Protein AF-0000000076556157 (afdb_homodimer)

Secondary structure (DSSP, 8-state):
--PPPB-TTS-B--TT-EEEEEETTEEEEEEEEEEE-SHHHHHHHT--SS-EEEEE-TT--EEEE-GGG-EEPP---/--PPPB-TTS-B--TT-EEEEEETTEEEEEEEEEEE-SHHHHHHHT--SS-EEEEE-TT--EEEE-GGG-EEPP---

Nearest PDB structures (foldseek):
  4p5n-assembly1_B  TM=9.838E-01  e=4.093E-09  Cryptococcus neoformans H99
  4rxj-assembly1_A-2  TM=6.685E-01  e=2.212E+00  Homo sapiens
  5d6w-assembly2_B  TM=3.294E-01  e=5.562E-01  Homo sapiens
  9h44-assembly1_A  TM=3.104E-01  e=1.289E+00  Homo sapiens
  4uc4-assembly1_B  TM=3.099E-01  e=1.962E+00  Homo sapiens

pLDDT: mean 91.41, std 13.41, range [33.84, 98.38]

Foldseek 3Di:
DLDAQAEQVRHGDDQQFKKKADDVPGIWIFGFHDFDADPVVCVVVVHDDDRWTWGQTPVRDTDIDRRHRMDTDPPPD/DLDFQAEQVRHGDDQQFKKKADDVPGIWIFGFHDFDADPVSCVVVVHDDDRWTWGQTPVRDTDIDRRHRMDTDPPPD

Structure (mmCIF, N/CA/C/O backbone):
data_AF-0000000076556157-model_v1
#
loop_
_entity.id
_entity.type
_entity.pdbx_description
1 polymer 'Hypervirulence associated protein TUDOR domain-containing protein'
#
loop_
_atom_site.group_PDB
_atom_site.id
_atom_site.type_symbol
_atom_site.label_atom_id
_atom_site.label_alt_id
_atom_site.label_comp_id
_atom_site.label_asym_id
_atom_site.label_entity_id
_atom_site.label_seq_id
_atom_site.pdbx_PDB_ins_code
_atom_site.Cartn_x
_atom_site.Cartn_y
_atom_site.Cartn_z
_atom_site.occupancy
_atom_site.B_iso_or_equiv
_atom_site.auth_seq_id
_atom_site.auth_comp_id
_atom_site.auth_asym_id
_atom_site.auth_atom_id
_atom_site.pdbx_PDB_model_num
ATOM 1 N N . MET A 1 1 ? -16.906 21.766 -0.346 1 39.31 1 MET A N 1
ATOM 2 C CA . MET A 1 1 ? -15.906 22.109 0.649 1 39.31 1 MET A CA 1
ATOM 3 C C . MET A 1 1 ? -14.68 21.219 0.524 1 39.31 1 MET A C 1
ATOM 5 O O . MET A 1 1 ? -14.773 20 0.707 1 39.31 1 MET A O 1
ATOM 9 N N . SER A 1 2 ? -13.852 21.266 -0.436 1 50.22 2 SER A N 1
ATOM 10 C CA . SER A 1 2 ? -12.727 20.516 -0.965 1 50.22 2 SER A CA 1
ATOM 11 C C . SER A 1 2 ? -11.766 20.109 0.146 1 50.22 2 SER A C 1
ATOM 13 O O . SER A 1 2 ? -10.922 20.906 0.57 1 50.22 2 SER A O 1
ATOM 15 N N . GLY A 1 3 ? -12.211 19.438 1.209 1 68.5 3 GLY A N 1
ATOM 16 C CA . GLY A 1 3 ? -11.656 19.328 2.549 1 68.5 3 GLY A CA 1
ATOM 17 C C . GLY A 1 3 ? -10.211 18.875 2.564 1 68.5 3 GLY A C 1
ATOM 18 O O . GLY A 1 3 ? -9.758 18.188 1.641 1 68.5 3 GLY A O 1
ATOM 19 N N . GLU A 1 4 ? -9.383 19.688 3.164 1 90.19 4 GLU A N 1
ATOM 20 C CA . GLU A 1 4 ? -7.957 19.469 3.363 1 90.19 4 GLU A CA 1
ATOM 21 C C . GLU A 1 4 ? -7.695 18.125 4.051 1 90.19 4 GLU A C 1
ATOM 23 O O . GLU A 1 4 ? -8.43 17.734 4.957 1 90.19 4 GLU A O 1
ATOM 28 N N . VAL A 1 5 ? -6.855 17.422 3.479 1 95.75 5 VAL A N 1
ATOM 29 C CA . VAL A 1 5 ? -6.469 16.172 4.117 1 95.75 5 VAL A CA 1
ATOM 30 C C . VAL A 1 5 ? -5.719 16.469 5.414 1 95.75 5 VAL A C 1
ATOM 32 O O . VAL A 1 5 ? -4.762 17.234 5.426 1 95.75 5 VAL A O 1
ATOM 35 N N . ARG A 1 6 ? -6.23 15.875 6.43 1 97.25 6 ARG A N 1
ATOM 36 C CA . ARG A 1 6 ? -5.66 16.141 7.746 1 97.25 6 ARG A CA 1
ATOM 37 C C . ARG A 1 6 ? -5.207 14.852 8.422 1 97.25 6 ARG A C 1
ATOM 39 O O . ARG A 1 6 ? -5.781 13.789 8.18 1 97.25 6 ARG A O 1
ATOM 46 N N . ASP A 1 7 ? -4.215 15.008 9.289 1 97.69 7 ASP A N 1
ATOM 47 C CA . ASP A 1 7 ? -3.719 13.844 10.023 1 97.69 7 ASP A CA 1
ATOM 48 C C . ASP A 1 7 ? -4.609 13.539 11.227 1 97.69 7 ASP A C 1
ATOM 50 O O . ASP A 1 7 ? -5.703 14.086 11.352 1 97.69 7 ASP A O 1
ATOM 54 N N . LYS A 1 8 ? -4.211 12.656 11.992 1 97.06 8 LYS A N 1
ATOM 55 C CA . LYS A 1 8 ? -5 12.164 13.117 1 97.06 8 LYS A CA 1
ATOM 56 C C . LYS A 1 8 ? -5.254 13.266 14.141 1 97.06 8 LYS A C 1
ATOM 58 O O . LYS A 1 8 ? -6.273 13.258 14.828 1 97.06 8 LYS A O 1
ATOM 63 N N . THR A 1 9 ? -4.391 14.266 14.234 1 96.62 9 THR A N 1
ATOM 64 C CA . THR A 1 9 ? -4.523 15.336 15.219 1 96.62 9 THR A CA 1
ATOM 65 C C . THR A 1 9 ? -5.25 16.531 14.617 1 96.62 9 THR A C 1
ATOM 67 O O . THR A 1 9 ? -5.469 17.547 15.297 1 96.62 9 THR A O 1
ATOM 70 N N . GLY A 1 10 ? -5.516 16.5 13.297 1 96.06 10 GLY A N 1
ATOM 71 C CA . GLY A 1 10 ? -6.246 17.578 12.641 1 96.06 10 GLY A CA 1
ATOM 72 C C . GLY A 1 10 ? -5.348 18.516 11.844 1 96.06 10 GLY A C 1
ATOM 73 O O . GLY A 1 10 ? -5.82 19.484 11.266 1 96.06 10 GLY A O 1
ATOM 74 N N . SER A 1 11 ? -4.086 18.297 11.82 1 95.56 11 SER A N 1
ATOM 75 C CA . SER A 1 11 ? -3.152 19.125 11.062 1 95.56 11 SER A CA 1
ATOM 76 C C . SER A 1 11 ? -3.209 18.797 9.57 1 95.56 11 SER A C 1
ATOM 78 O O . SER A 1 11 ? -3.244 17.625 9.188 1 95.56 11 SER A O 1
ATOM 80 N N . PRO A 1 12 ? -3.211 19.828 8.844 1 96.62 12 PRO A N 1
ATOM 81 C CA . PRO A 1 12 ? -3.211 19.547 7.402 1 96.62 12 PRO A CA 1
ATOM 82 C C . PRO A 1 12 ? -1.939 18.844 6.934 1 96.62 12 PRO A C 1
ATOM 84 O O . PRO A 1 12 ? -0.852 19.125 7.445 1 96.62 12 PRO A O 1
ATOM 87 N N . ILE A 1 13 ? -2.066 17.891 5.957 1 97.25 13 ILE A N 1
ATOM 88 C CA . ILE A 1 13 ? -0.928 17.172 5.383 1 97.25 13 ILE A CA 1
ATOM 89 C C . ILE A 1 13 ? -0.665 17.688 3.967 1 97.25 13 ILE A C 1
ATOM 91 O O . ILE A 1 13 ? -1.588 17.781 3.156 1 97.25 13 ILE A O 1
ATOM 95 N N . HIS A 1 14 ? 0.603 18.031 3.65 1 96.81 14 HIS A N 1
ATOM 96 C CA . HIS A 1 14 ? 1.045 18.453 2.322 1 96.81 14 HIS A CA 1
ATOM 97 C C . HIS A 1 14 ? 2.244 17.625 1.862 1 96.81 14 HIS A C 1
ATOM 99 O O . HIS A 1 14 ? 3.014 17.125 2.688 1 96.81 14 HIS A O 1
ATOM 105 N N . PRO A 1 15 ? 2.309 17.422 0.522 1 97.12 15 PRO A N 1
ATOM 106 C CA . PRO A 1 15 ? 3.559 16.828 0.052 1 97.12 15 PRO A CA 1
ATOM 107 C C . PRO A 1 15 ? 4.797 17.531 0.608 1 97.12 15 PRO A C 1
ATOM 109 O O . PRO A 1 15 ? 4.82 18.766 0.702 1 97.12 15 PRO A O 1
ATOM 112 N N . GLY A 1 16 ? 5.738 16.812 1.029 1 97.06 16 GLY A N 1
ATOM 113 C CA . GLY A 1 16 ? 6.934 17.375 1.632 1 97.06 16 GLY A CA 1
ATOM 114 C C . GLY A 1 16 ? 6.926 17.312 3.148 1 97.06 16 GLY A C 1
ATOM 115 O O . GLY A 1 16 ? 7.973 17.438 3.785 1 97.06 16 GLY A O 1
ATOM 116 N N . ASP A 1 17 ? 5.758 17.156 3.727 1 96.56 17 ASP A N 1
ATOM 117 C CA . ASP A 1 17 ? 5.648 17.047 5.18 1 96.56 17 ASP A CA 1
ATOM 118 C C . ASP A 1 17 ? 6.227 15.719 5.676 1 96.56 17 ASP A C 1
ATOM 120 O O . ASP A 1 17 ? 6.168 14.711 4.973 1 96.56 17 ASP A O 1
ATOM 124 N N . HIS A 1 18 ? 6.789 15.742 6.891 1 97.88 18 HIS A N 1
ATOM 125 C CA . HIS A 1 18 ? 7.195 14.516 7.562 1 97.88 18 HIS A CA 1
ATOM 126 C C . HIS A 1 18 ? 6.055 13.938 8.398 1 97.88 18 HIS A C 1
ATOM 128 O O . HIS A 1 18 ? 5.418 14.664 9.172 1 97.88 18 HIS A O 1
ATOM 134 N N . VAL A 1 19 ? 5.734 12.656 8.148 1 97.94 19 VAL A N 1
ATOM 135 C CA . VAL A 1 19 ? 4.652 12 8.875 1 97.94 19 VAL A CA 1
ATOM 136 C C . VAL A 1 19 ? 5.164 10.711 9.516 1 97.94 19 VAL A C 1
ATOM 138 O O . VAL A 1 19 ? 6.219 10.203 9.141 1 97.94 19 VAL A O 1
ATOM 141 N N . GLU A 1 20 ? 4.352 10.242 10.484 1 97.19 20 GLU A N 1
ATOM 142 C CA . GLU A 1 20 ? 4.664 8.977 11.148 1 97.19 20 GLU A CA 1
ATOM 143 C C . GLU A 1 20 ? 3.393 8.234 11.555 1 97.19 20 GLU A C 1
ATOM 145 O O . GLU A 1 20 ? 2.326 8.844 11.68 1 97.19 20 GLU A O 1
ATOM 150 N N . THR A 1 21 ? 3.457 6.969 11.617 1 96.12 21 THR A N 1
ATOM 151 C CA . THR A 1 21 ? 2.434 6.102 12.195 1 96.12 21 THR A CA 1
ATOM 152 C C . THR A 1 21 ? 3.064 5.051 13.102 1 96.12 21 THR A C 1
ATOM 154 O O . THR A 1 21 ? 4.164 4.566 12.828 1 96.12 21 THR A O 1
ATOM 157 N N . LYS A 1 22 ? 2.369 4.742 14.047 1 92.88 22 LYS A N 1
ATOM 158 C CA . LYS A 1 22 ? 2.873 3.76 15 1 92.88 22 LYS A CA 1
ATOM 159 C C . LYS A 1 22 ? 2.156 2.42 14.836 1 92.88 22 LYS A C 1
ATOM 161 O O . LYS A 1 22 ? 1.004 2.375 14.398 1 92.88 22 LYS A O 1
ATOM 166 N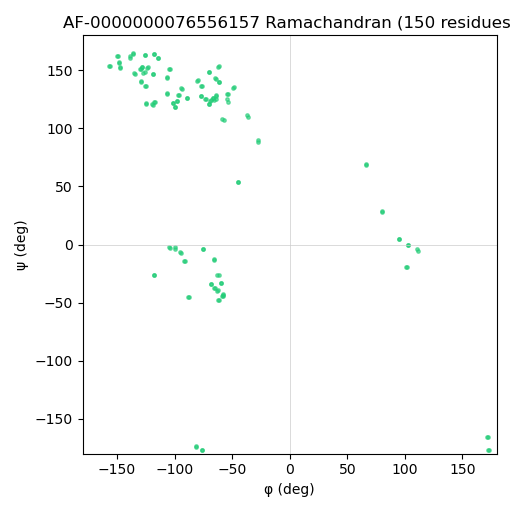 N . TYR A 1 23 ? 2.885 1.346 15.016 1 90.94 23 TYR A N 1
ATOM 167 C CA . TYR A 1 23 ? 2.35 -0.01 15.07 1 90.94 23 TYR A CA 1
ATOM 168 C C . TYR A 1 23 ? 2.988 -0.799 16.203 1 90.94 23 TYR A C 1
ATOM 170 O O . TYR A 1 23 ? 3.967 -0.352 16.812 1 90.94 23 TYR A O 1
ATOM 178 N N . ARG A 1 24 ? 2.371 -1.928 16.578 1 87.94 24 ARG A N 1
ATOM 179 C CA . ARG A 1 24 ? 2.945 -2.754 17.625 1 87.94 24 ARG A CA 1
ATOM 180 C C . ARG A 1 24 ? 4.363 -3.186 17.281 1 87.94 24 ARG A C 1
ATOM 182 O O . ARG A 1 24 ? 4.582 -3.867 16.266 1 87.94 24 ARG A O 1
ATOM 189 N N . GLY A 1 25 ? 5.301 -2.615 17.953 1 86.5 25 GLY A N 1
ATOM 190 C CA . GLY A 1 25 ? 6.676 -3.037 17.766 1 86.5 25 GLY A CA 1
ATOM 191 C C . GLY A 1 25 ? 7.527 -1.993 17.062 1 86.5 25 GLY A C 1
ATOM 192 O O . GLY A 1 25 ? 8.719 -2.201 16.844 1 86.5 25 GLY A O 1
ATOM 193 N N . GLY A 1 26 ? 6.875 -0.914 16.656 1 92.75 26 GLY A N 1
ATOM 194 C CA . GLY A 1 26 ? 7.703 0.118 16.047 1 92.75 26 GLY A CA 1
ATOM 195 C C . GLY A 1 26 ? 6.891 1.241 15.43 1 92.75 26 GLY A C 1
ATOM 196 O O . GLY A 1 26 ? 5.793 1.551 15.898 1 92.75 26 GLY A O 1
ATOM 197 N N . LYS A 1 27 ? 7.477 2.023 14.664 1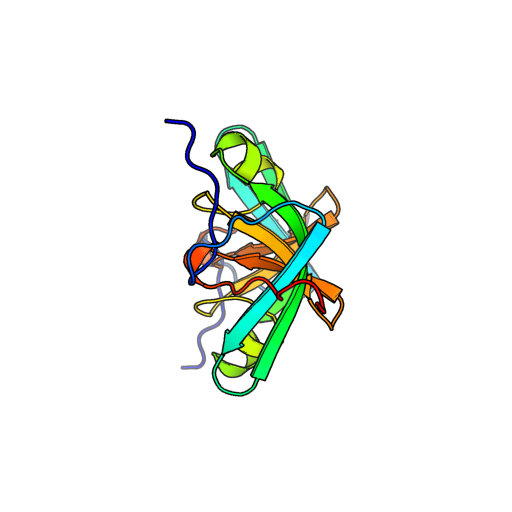 93.12 27 LYS A N 1
ATOM 198 C CA . LYS A 1 27 ? 6.836 3.119 13.945 1 93.12 27 LYS A CA 1
ATOM 199 C C . LYS A 1 27 ? 7.359 3.211 12.508 1 93.12 27 LYS A C 1
ATOM 201 O O . LYS A 1 27 ? 8.43 2.682 12.203 1 93.12 27 LYS A O 1
ATOM 206 N N . ARG A 1 28 ? 6.641 3.854 11.758 1 93.88 28 ARG A N 1
ATOM 207 C CA . ARG A 1 28 ? 7.027 4.195 10.398 1 93.88 28 ARG A CA 1
ATOM 208 C C . ARG A 1 28 ? 6.926 5.695 10.156 1 93.88 28 ARG A C 1
ATOM 210 O O . ARG A 1 28 ? 5.957 6.332 10.578 1 93.88 28 ARG A O 1
ATOM 217 N N . GLU A 1 29 ? 7.984 6.176 9.484 1 96.88 29 GLU A N 1
ATOM 218 C CA . GLU A 1 29 ? 7.988 7.613 9.25 1 96.88 29 GLU A CA 1
ATOM 219 C C . GLU A 1 29 ? 8.688 7.957 7.938 1 96.88 29 GLU A C 1
ATOM 221 O O . GLU A 1 29 ? 9.5 7.176 7.441 1 96.88 29 GLU A O 1
ATOM 226 N N . GLY A 1 30 ? 8.336 9.094 7.422 1 97.19 30 GLY A N 1
ATOM 227 C CA . GLY A 1 30 ? 8.953 9.555 6.188 1 97.19 30 GLY A CA 1
ATOM 228 C C . GLY A 1 30 ? 8.312 10.812 5.629 1 97.19 30 GLY A C 1
ATOM 229 O O . GLY A 1 30 ? 7.441 11.406 6.266 1 97.19 30 GLY A O 1
ATOM 230 N N . LYS A 1 31 ? 8.805 11.195 4.504 1 97.19 31 LYS A N 1
ATOM 231 C CA . LYS A 1 31 ? 8.344 12.414 3.844 1 97.19 31 LYS A CA 1
ATOM 232 C C . LYS A 1 31 ? 7.242 12.102 2.832 1 97.19 31 LYS A C 1
ATOM 234 O O . LYS A 1 31 ? 7.375 11.18 2.029 1 97.19 31 LYS A O 1
ATOM 239 N N . VAL A 1 32 ? 6.215 12.891 2.887 1 97.94 32 VAL A N 1
ATOM 240 C CA . VAL A 1 32 ? 5.074 12.703 1.994 1 97.94 32 VAL A CA 1
ATOM 241 C C . VAL A 1 32 ? 5.484 13.016 0.558 1 97.94 32 VAL A C 1
ATOM 243 O O . VAL A 1 32 ? 5.996 14.102 0.276 1 97.94 32 VAL A O 1
ATOM 246 N N . GLU A 1 33 ? 5.266 12.062 -0.245 1 97.75 33 GLU A N 1
ATOM 247 C CA . GLU A 1 33 ? 5.512 12.258 -1.67 1 97.75 33 GLU A CA 1
ATOM 248 C C . GLU A 1 33 ? 4.281 12.82 -2.371 1 97.75 33 GLU A C 1
ATOM 250 O O . GLU A 1 33 ? 4.379 13.797 -3.117 1 97.75 33 GLU A O 1
ATOM 255 N N . LYS A 1 34 ? 3.145 12.211 -2.025 1 97.38 34 LYS A N 1
ATOM 256 C CA . LYS A 1 34 ? 1.927 12.523 -2.766 1 97.38 34 LYS A CA 1
ATOM 257 C C . LYS A 1 34 ? 0.684 12.211 -1.935 1 97.38 34 LYS A C 1
ATOM 259 O O . LYS A 1 34 ? 0.707 11.328 -1.081 1 97.38 34 LYS A O 1
ATOM 264 N N . ILE A 1 35 ? -0.317 12.93 -2.277 1 98.31 35 ILE A N 1
ATOM 265 C CA . ILE A 1 35 ? -1.632 12.656 -1.706 1 98.31 35 ILE A CA 1
ATOM 266 C C . ILE A 1 35 ? -2.602 12.25 -2.812 1 98.31 35 ILE A C 1
ATOM 268 O O . ILE A 1 35 ? -2.811 13 -3.77 1 98.31 35 ILE A O 1
ATOM 272 N N . VAL A 1 36 ? -3.141 11.117 -2.633 1 97.75 36 VAL A N 1
ATOM 273 C CA . VAL A 1 36 ? -4.066 10.578 -3.623 1 97.75 36 VAL A CA 1
ATOM 274 C C . VAL A 1 36 ? -5.504 10.844 -3.184 1 97.75 36 VAL A C 1
ATOM 276 O O . VAL A 1 36 ? -5.926 10.406 -2.111 1 97.75 36 VAL A O 1
ATOM 279 N N . LEU A 1 37 ? -6.297 11.523 -4.043 1 97.75 37 LEU A N 1
ATOM 280 C CA . LEU A 1 37 ? -7.613 11.969 -3.602 1 97.75 37 LEU A CA 1
ATOM 281 C C . LEU A 1 37 ? -8.711 11.312 -4.426 1 97.75 37 LEU A C 1
ATOM 283 O O . LEU A 1 37 ? -9.852 11.195 -3.969 1 97.75 37 LEU A O 1
ATOM 287 N N . SER A 1 38 ? -8.383 10.953 -5.598 1 96 38 SER A N 1
ATOM 288 C CA . SER A 1 38 ? -9.43 10.445 -6.477 1 96 38 SER A CA 1
ATOM 289 C C . SER A 1 38 ? -9.203 8.969 -6.797 1 96 38 SER A C 1
ATOM 291 O O . SER A 1 38 ? -8.094 8.461 -6.664 1 96 38 SER A O 1
ATOM 293 N N . LYS A 1 39 ? -10.227 8.281 -7.234 1 94.12 39 LYS A N 1
ATOM 294 C CA . LYS A 1 39 ? -10.148 6.883 -7.641 1 94.12 39 LYS A CA 1
ATOM 295 C C . LYS A 1 39 ? -9.273 6.719 -8.883 1 94.12 39 LYS A C 1
ATOM 297 O O . LYS A 1 39 ? -8.555 5.727 -9.008 1 94.12 39 LYS A O 1
ATOM 302 N N . GLU A 1 40 ? -9.383 7.688 -9.758 1 93.31 40 GLU A N 1
ATOM 303 C CA . GLU A 1 40 ? -8.562 7.641 -10.961 1 93.31 40 GLU A CA 1
ATOM 304 C C . GLU A 1 40 ? -7.078 7.684 -10.625 1 93.31 40 GLU A C 1
ATOM 306 O O . GLU A 1 40 ? -6.297 6.875 -11.133 1 93.31 40 GLU A O 1
ATOM 311 N N . GLU A 1 41 ? -6.762 8.625 -9.766 1 94 41 GLU A N 1
ATOM 312 C CA . GLU A 1 41 ? -5.375 8.734 -9.32 1 94 41 GLU A CA 1
ATOM 313 C C . GLU A 1 41 ? -4.938 7.48 -8.57 1 94 41 GLU A C 1
ATOM 315 O O . GLU A 1 41 ? -3.797 7.035 -8.711 1 94 41 GLU A O 1
ATOM 320 N N . ALA A 1 42 ? -5.824 6.934 -7.75 1 94.81 42 ALA A N 1
ATOM 321 C CA . ALA A 1 42 ? -5.547 5.711 -6.996 1 94.81 42 ALA A CA 1
ATOM 322 C C . ALA A 1 42 ? -5.195 4.559 -7.93 1 94.81 42 ALA A C 1
ATOM 324 O O . ALA A 1 42 ? -4.289 3.773 -7.645 1 94.81 42 ALA A O 1
ATOM 325 N N . GLY A 1 43 ? -5.914 4.379 -9 1 91 43 GLY A N 1
ATOM 326 C CA . GLY A 1 43 ? -5.594 3.379 -10.008 1 91 43 GLY A CA 1
ATOM 327 C C . GLY A 1 43 ? -4.211 3.555 -10.609 1 91 43 GLY A C 1
ATOM 328 O O . GLY A 1 43 ? -3.449 2.592 -10.719 1 91 43 GLY A O 1
ATOM 329 N N . LYS A 1 44 ? -3.92 4.781 -10.883 1 91.44 44 LYS A N 1
ATOM 330 C CA . LYS A 1 44 ? -2.625 5.094 -11.477 1 91.44 44 LYS A CA 1
ATOM 331 C C . LYS A 1 44 ? -1.491 4.844 -10.492 1 91.44 44 LYS A C 1
ATOM 333 O O . LYS A 1 44 ? -0.412 4.387 -10.875 1 91.44 44 LYS A O 1
ATOM 338 N N . GLU A 1 45 ? -1.76 5.09 -9.219 1 94.38 45 GLU A N 1
ATOM 339 C CA . GLU A 1 45 ? -0.741 4.984 -8.18 1 94.38 45 GLU A CA 1
ATOM 340 C C . GLU A 1 45 ? -0.706 3.582 -7.578 1 94.38 45 GLU A C 1
ATOM 342 O O . GLU A 1 45 ? 0.201 3.25 -6.812 1 94.38 45 GLU A O 1
ATOM 347 N N . GLY A 1 46 ? -1.73 2.777 -7.828 1 92.75 46 GLY A N 1
ATOM 348 C CA . GLY A 1 46 ? -1.783 1.408 -7.344 1 92.75 46 GLY A CA 1
ATOM 349 C C . GLY A 1 46 ? -2.219 1.308 -5.891 1 92.75 46 GLY A C 1
ATOM 350 O O . GLY A 1 46 ? -1.761 0.428 -5.16 1 92.75 46 GLY A O 1
ATOM 351 N N . VAL A 1 47 ? -3.006 2.252 -5.441 1 94.81 47 VAL A N 1
ATOM 352 C CA . VAL A 1 47 ? -3.555 2.209 -4.09 1 94.81 47 VAL A CA 1
ATOM 353 C C . VAL A 1 47 ? -5.078 2.141 -4.152 1 94.81 47 VAL A C 1
ATOM 355 O O . VAL A 1 47 ? -5.672 2.354 -5.211 1 94.81 47 VAL A O 1
ATOM 358 N N . LYS A 1 48 ? -5.586 1.753 -2.988 1 90.69 48 LYS A N 1
ATOM 359 C CA . LYS A 1 48 ? -7.039 1.598 -2.947 1 90.69 48 LYS A CA 1
ATOM 360 C C . LYS A 1 48 ? -7.664 2.547 -1.93 1 90.69 48 LYS A C 1
ATOM 362 O O . LYS A 1 48 ? -7.012 2.949 -0.965 1 90.69 48 LYS A O 1
ATOM 367 N N . ASN A 1 49 ? -8.867 2.996 -2.277 1 93.81 49 ASN A N 1
ATOM 368 C CA . ASN A 1 49 ? -9.719 3.709 -1.334 1 93.81 49 ASN A CA 1
ATOM 369 C C . ASN A 1 49 ? -9.125 5.059 -0.944 1 93.81 49 ASN A C 1
ATOM 371 O O . ASN A 1 49 ? -8.82 5.293 0.227 1 93.81 49 ASN A O 1
ATOM 375 N N . PRO A 1 50 ? -9.07 6.008 -1.816 1 96.81 50 PRO A N 1
ATOM 376 C CA . PRO A 1 50 ? -8.617 7.355 -1.454 1 96.81 50 PRO A CA 1
ATOM 377 C C . PRO A 1 50 ? -9.523 8.023 -0.424 1 96.81 50 PRO A C 1
ATOM 379 O O . PRO A 1 50 ? -10.711 7.703 -0.339 1 96.81 50 PRO A O 1
ATOM 382 N N . PRO A 1 51 ? -9.062 8.914 0.381 1 98.19 51 PRO A N 1
ATOM 383 C CA . PRO A 1 51 ? -7.746 9.555 0.293 1 98.19 51 PRO A CA 1
ATOM 384 C C . PRO A 1 51 ? -6.625 8.688 0.866 1 98.19 51 PRO A C 1
ATOM 386 O O . PRO A 1 51 ? -6.844 7.945 1.83 1 98.19 51 PRO A O 1
ATOM 389 N N . LYS A 1 52 ? -5.41 8.664 0.215 1 97.75 52 LYS A N 1
ATOM 390 C CA . LYS A 1 52 ? -4.199 8.008 0.698 1 97.75 52 LYS A CA 1
ATOM 391 C C . LYS A 1 52 ? -3.008 8.961 0.669 1 97.75 52 LYS A C 1
ATOM 393 O O . LYS A 1 52 ? -2.867 9.758 -0.257 1 97.75 52 LYS A O 1
ATOM 398 N N . VAL A 1 53 ? -2.195 8.898 1.67 1 98.38 53 VAL A N 1
ATOM 399 C CA . VAL A 1 53 ? -0.91 9.594 1.711 1 98.38 53 VAL A CA 1
ATOM 400 C C . VAL A 1 53 ? 0.211 8.617 1.353 1 98.38 53 VAL A C 1
ATOM 402 O O . VAL A 1 53 ? 0.388 7.594 2.016 1 98.38 53 VAL A O 1
ATOM 405 N N . ILE A 1 54 ? 0.899 8.914 0.29 1 98.31 54 ILE A N 1
ATOM 406 C CA . ILE A 1 54 ? 2.031 8.094 -0.134 1 98.31 54 ILE A CA 1
ATOM 407 C C . ILE A 1 54 ? 3.332 8.719 0.374 1 98.31 54 ILE A C 1
ATOM 409 O O . ILE A 1 54 ? 3.578 9.906 0.177 1 98.31 54 ILE A O 1
ATOM 413 N N . TYR A 1 55 ? 4.156 7.938 1.024 1 97.81 55 TYR A N 1
ATOM 414 C CA . TYR A 1 55 ? 5.465 8.367 1.506 1 97.81 55 TYR A CA 1
ATOM 415 C C . TYR A 1 55 ? 6.445 7.199 1.517 1 97.81 55 TYR A C 1
ATOM 417 O O . TYR A 1 55 ? 6.055 6.047 1.325 1 97.81 55 TYR A O 1
ATOM 425 N N . HIS A 1 56 ? 7.707 7.543 1.576 1 96.44 56 HIS A N 1
ATOM 426 C CA . HIS A 1 56 ? 8.75 6.539 1.728 1 96.44 56 HIS A CA 1
ATOM 427 C C . HIS A 1 56 ? 9.242 6.465 3.17 1 96.44 56 HIS A C 1
ATOM 429 O O . HIS A 1 56 ? 9.719 7.461 3.719 1 96.44 56 HIS A O 1
ATOM 435 N N . ASP A 1 57 ? 9.086 5.238 3.695 1 95.62 57 ASP A N 1
ATOM 436 C CA . ASP A 1 57 ? 9.422 5.137 5.109 1 95.62 57 ASP A CA 1
ATOM 437 C C . ASP A 1 57 ? 10.938 5.117 5.309 1 95.62 57 ASP A C 1
ATOM 439 O O . ASP A 1 57 ? 11.695 5.289 4.355 1 95.62 57 ASP A O 1
ATOM 443 N N . GLN A 1 58 ? 11.414 4.957 6.594 1 94.94 58 GLN A N 1
ATOM 444 C CA . GLN A 1 58 ? 12.812 5.066 6.988 1 94.94 58 GLN A CA 1
ATOM 445 C C . GLN A 1 58 ? 13.648 3.949 6.367 1 94.94 58 GLN A C 1
ATOM 447 O O . GLN A 1 58 ? 14.875 4.02 6.355 1 94.94 58 GLN A O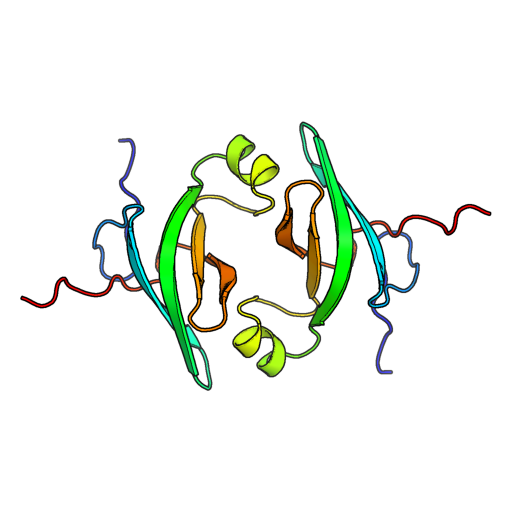 1
ATOM 452 N N . HIS A 1 59 ? 12.961 2.945 5.816 1 92.88 59 HIS A N 1
ATOM 453 C CA . HIS A 1 59 ? 13.664 1.831 5.188 1 92.88 59 HIS A CA 1
ATOM 454 C C . HIS A 1 59 ? 13.602 1.925 3.666 1 92.88 59 HIS A C 1
ATOM 456 O O . HIS A 1 59 ? 14.039 1.011 2.965 1 92.88 59 HIS A O 1
ATOM 462 N N . GLY A 1 60 ? 12.89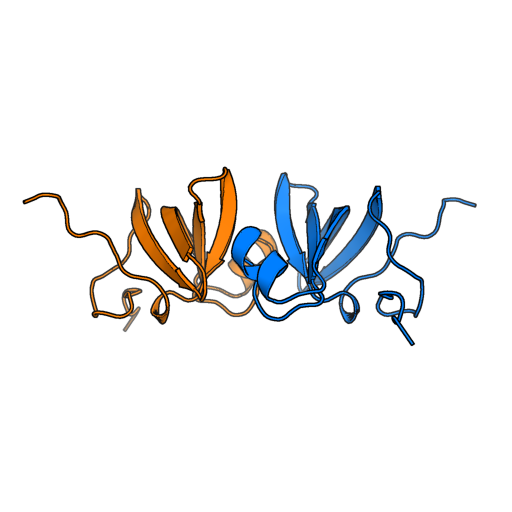8 2.949 3.174 1 92.75 60 GLY A N 1
ATOM 463 C CA . GLY A 1 60 ? 12.812 3.17 1.74 1 92.75 60 GLY A CA 1
ATOM 464 C C . GLY A 1 60 ? 11.578 2.541 1.11 1 92.75 60 GLY A C 1
ATOM 465 O O . GLY A 1 60 ? 11.398 2.602 -0.107 1 92.75 60 GLY A O 1
ATOM 466 N N . HIS A 1 61 ? 10.75 1.993 1.873 1 93.19 61 HIS A N 1
ATOM 467 C CA . HIS A 1 61 ? 9.547 1.37 1.35 1 93.19 61 HIS A CA 1
ATOM 468 C C . HIS A 1 61 ? 8.5 2.418 0.981 1 93.19 61 HIS A C 1
ATOM 470 O O . HIS A 1 61 ? 8.227 3.332 1.764 1 93.19 61 HIS A O 1
ATOM 476 N N . ARG A 1 62 ? 7.984 2.338 -0.262 1 95.19 62 ARG A N 1
ATOM 477 C CA . ARG A 1 62 ? 6.809 3.121 -0.62 1 95.19 62 ARG A CA 1
ATOM 478 C C . ARG A 1 62 ? 5.562 2.59 0.081 1 95.19 62 ARG A C 1
ATOM 480 O O . ARG A 1 62 ? 5.195 1.426 -0.094 1 95.19 62 ARG A O 1
ATOM 487 N N . VAL A 1 63 ? 4.918 3.473 0.878 1 96.75 63 VAL A N 1
ATOM 488 C CA . VAL A 1 63 ? 3.744 3.049 1.633 1 96.75 63 VAL A CA 1
ATOM 489 C C . VAL A 1 63 ? 2.6 4.031 1.403 1 96.75 63 VAL A C 1
ATOM 491 O O . VAL A 1 63 ? 2.83 5.195 1.068 1 96.75 63 VAL A O 1
ATOM 494 N N . ALA A 1 64 ? 1.48 3.441 1.51 1 96.94 64 ALA A N 1
ATOM 495 C CA . ALA A 1 64 ? 0.261 4.234 1.373 1 96.94 64 ALA A CA 1
ATOM 496 C C . ALA A 1 64 ? -0.646 4.059 2.586 1 96.94 64 ALA A C 1
ATOM 498 O O . ALA A 1 64 ? -1.096 2.945 2.877 1 96.94 64 ALA A O 1
ATOM 499 N N . HIS A 1 65 ? -0.929 5.207 3.266 1 97.06 65 HIS A N 1
ATOM 500 C CA . HIS A 1 65 ? -1.724 5.145 4.488 1 97.06 65 HIS A CA 1
ATOM 501 C C . HIS A 1 65 ? -2.896 6.117 4.434 1 97.06 65 HIS A C 1
ATOM 503 O O . HIS A 1 65 ? -2.828 7.141 3.75 1 97.06 65 HIS A O 1
ATOM 509 N N . ASN A 1 66 ? -3.939 5.715 5.191 1 96.69 66 ASN A N 1
ATOM 510 C CA . ASN A 1 66 ? -4.973 6.707 5.465 1 96.69 66 ASN A CA 1
ATOM 511 C C . ASN A 1 66 ? -4.414 7.906 6.23 1 96.69 66 ASN A C 1
ATOM 513 O O . ASN A 1 66 ? -3.623 7.738 7.16 1 96.69 66 ASN A O 1
ATOM 517 N N . PRO A 1 67 ? -4.855 9.07 5.859 1 97.88 67 PRO A N 1
ATOM 518 C CA . PRO A 1 67 ? -4.328 10.25 6.547 1 97.88 67 PRO A CA 1
ATOM 519 C C . PRO A 1 67 ? -4.594 10.227 8.047 1 97.88 67 PRO A C 1
ATOM 521 O O . PRO A 1 67 ? -3.756 10.672 8.836 1 97.88 67 PRO A O 1
ATOM 524 N N . GLN A 1 68 ? -5.707 9.648 8.414 1 96.88 68 GLN A N 1
ATOM 525 C CA . GLN A 1 68 ? -6.137 9.688 9.805 1 96.88 68 GLN A CA 1
ATOM 526 C C . GLN A 1 68 ? -5.32 8.719 10.664 1 96.88 68 GLN A C 1
ATOM 528 O O . GLN A 1 68 ? -5.465 8.688 11.883 1 96.88 68 GLN A O 1
ATOM 533 N N . THR A 1 69 ? -4.438 7.957 10.086 1 96.19 69 THR A N 1
ATOM 534 C CA . THR A 1 69 ? -3.561 7.082 10.859 1 96.19 69 THR A CA 1
ATOM 535 C C . THR A 1 69 ? -2.182 7.711 11.023 1 96.19 69 THR A C 1
ATOM 537 O O . THR A 1 69 ? -1.31 7.141 11.688 1 96.19 69 THR A O 1
ATOM 540 N N . LEU A 1 70 ? -2.035 8.844 10.422 1 97.62 70 LEU A N 1
ATOM 541 C CA . LEU A 1 70 ? -0.725 9.492 10.398 1 97.62 70 LEU A CA 1
ATOM 542 C C . LEU A 1 70 ? -0.681 10.672 11.352 1 97.62 70 LEU A C 1
ATOM 544 O O . LEU A 1 70 ? -1.713 11.281 11.641 1 97.62 70 LEU A O 1
ATOM 548 N N . THR A 1 71 ? 0.512 10.938 11.852 1 97.25 71 THR A N 1
ATOM 549 C CA . THR A 1 71 ? 0.807 12.164 12.586 1 97.25 71 THR A CA 1
ATOM 550 C C . THR A 1 71 ? 1.89 12.977 11.875 1 97.25 71 THR A C 1
ATOM 552 O O . THR A 1 71 ? 2.928 12.43 11.492 1 97.25 71 THR A O 1
ATOM 555 N N . LYS A 1 72 ? 1.527 14.125 11.531 1 95.56 72 LYS A N 1
ATOM 556 C CA . LYS A 1 72 ? 2.516 15.039 10.969 1 95.56 72 LYS A CA 1
ATOM 557 C C . LYS A 1 72 ? 3.467 15.555 12.047 1 95.56 72 LYS A C 1
ATOM 559 O O . LYS A 1 72 ? 3.027 15.969 13.125 1 95.56 72 LYS A O 1
ATOM 564 N N . ASP A 1 73 ? 4.793 15.289 11.672 1 87.06 73 ASP A N 1
ATOM 565 C CA . ASP A 1 73 ? 5.754 15.859 12.609 1 87.06 73 ASP A CA 1
ATOM 566 C C . ASP A 1 73 ? 5.676 17.391 12.625 1 87.06 73 ASP A C 1
ATOM 568 O O . ASP A 1 73 ? 5.41 18 11.586 1 87.06 73 ASP A O 1
ATOM 572 N N . LYS A 1 74 ? 5.543 18.016 13.844 1 69 74 LYS A N 1
ATOM 573 C CA . LYS A 1 74 ? 5.516 19.469 13.992 1 69 74 LYS A CA 1
ATOM 574 C C . LYS A 1 74 ? 6.859 20.078 13.602 1 69 74 LYS A C 1
ATOM 576 O O . LYS A 1 74 ? 7.91 19.469 13.789 1 69 74 LYS A O 1
ATOM 581 N N . PRO A 1 75 ? 6.836 21.078 12.594 1 55.62 75 PRO A N 1
ATOM 582 C CA . PRO A 1 75 ? 8.07 21.828 12.375 1 55.62 75 PRO A CA 1
ATOM 583 C C . PRO A 1 75 ? 8.844 22.094 13.664 1 55.62 75 PRO A C 1
ATOM 585 O O . PRO A 1 75 ? 8.25 22.203 14.734 1 55.62 75 PRO A O 1
ATOM 588 N N . ASP A 1 76 ? 10.086 21.359 13.828 1 44.16 76 ASP A N 1
ATOM 589 C CA . ASP A 1 76 ? 10.883 21.906 14.922 1 44.16 76 ASP A CA 1
ATOM 590 C C . ASP A 1 76 ? 10.594 23.391 15.133 1 44.16 76 ASP A C 1
ATOM 592 O O . ASP A 1 76 ? 10.711 24.188 14.203 1 44.16 76 ASP A O 1
ATOM 596 N N . GLU A 1 77 ? 9.625 23.875 15.969 1 33.84 77 GLU A N 1
ATOM 597 C CA . GLU A 1 77 ? 9.836 25.25 16.422 1 33.84 77 GLU A CA 1
ATOM 598 C C . GLU A 1 77 ? 11.289 25.484 16.812 1 33.84 77 GLU A C 1
ATOM 600 O O . GLU A 1 77 ? 11.953 24.578 17.312 1 33.84 77 GLU A O 1
ATOM 605 N N . MET B 1 1 ? -2.635 -26.266 8.633 1 39.84 1 MET B N 1
ATOM 606 C CA . MET B 1 1 ? -2.562 -26.422 7.188 1 39.84 1 MET B CA 1
ATOM 607 C C . MET B 1 1 ? -2.047 -25.156 6.523 1 39.84 1 MET B C 1
ATOM 609 O O . MET B 1 1 ? -2.688 -24.094 6.605 1 39.84 1 MET B O 1
ATOM 613 N N . SER B 1 2 ? -0.834 -24.734 6.613 1 50.69 2 SER B N 1
ATOM 614 C CA . SER B 1 2 ? -0.038 -23.562 6.293 1 50.69 2 SER B CA 1
ATOM 615 C C . SER B 1 2 ? -0.342 -23.047 4.887 1 50.69 2 SER B C 1
ATOM 617 O O . SER B 1 2 ? 0.207 -23.562 3.906 1 50.69 2 SER B O 1
ATOM 619 N N . GLY B 1 3 ? -1.589 -22.781 4.527 1 68.62 3 GLY B N 1
ATOM 620 C CA . GLY B 1 3 ? -2.184 -22.734 3.203 1 68.62 3 GLY B CA 1
ATOM 621 C C . GLY B 1 3 ? -1.449 -21.797 2.262 1 68.62 3 GLY B C 1
ATOM 622 O O . GLY B 1 3 ? -0.764 -20.875 2.703 1 68.62 3 GLY B O 1
ATOM 623 N N . GLU B 1 4 ? -1.062 -22.344 1.154 1 90.19 4 GLU B N 1
ATOM 624 C CA . GLU B 1 4 ? -0.38 -21.656 0.059 1 90.19 4 GLU B CA 1
ATOM 625 C C . GLU B 1 4 ? -1.17 -20.438 -0.412 1 90.19 4 GLU B C 1
ATOM 627 O O . GLU B 1 4 ? -2.4 -20.484 -0.487 1 90.19 4 GLU B O 1
ATOM 632 N N . VAL B 1 5 ? -0.495 -19.406 -0.482 1 95.69 5 VAL B N 1
ATOM 633 C CA . VAL B 1 5 ? -1.14 -18.203 -1.018 1 95.69 5 VAL B CA 1
ATOM 634 C C . VAL B 1 5 ? -1.453 -18.406 -2.498 1 95.69 5 VAL B C 1
ATOM 636 O O . VAL B 1 5 ? -0.577 -18.781 -3.279 1 95.69 5 VAL B O 1
ATOM 639 N N . ARG B 1 6 ? -2.682 -18.188 -2.785 1 97.19 6 ARG B N 1
ATOM 640 C CA . ARG B 1 6 ? -3.125 -18.438 -4.156 1 97.19 6 ARG B CA 1
ATOM 641 C C . ARG B 1 6 ? -3.756 -17.188 -4.758 1 97.19 6 ARG B C 1
ATOM 643 O O . ARG B 1 6 ? -4.34 -16.375 -4.039 1 97.19 6 ARG B O 1
ATOM 650 N N . ASP B 1 7 ? -3.654 -17.109 -6.078 1 97.62 7 ASP B N 1
ATOM 651 C CA . ASP B 1 7 ? -4.258 -15.969 -6.77 1 97.62 7 ASP B CA 1
ATOM 652 C C . ASP B 1 7 ? -5.758 -16.188 -6.973 1 97.62 7 ASP B C 1
ATOM 654 O O . ASP B 1 7 ? -6.34 -17.109 -6.391 1 97.62 7 ASP B O 1
ATOM 658 N N . LYS B 1 8 ? -6.344 -15.328 -7.648 1 97 8 LYS B N 1
ATOM 659 C CA . LYS B 1 8 ? -7.789 -15.32 -7.844 1 97 8 LYS B CA 1
ATOM 660 C C . LYS B 1 8 ? -8.258 -16.578 -8.562 1 97 8 LYS B C 1
ATOM 662 O O . LYS B 1 8 ? -9.383 -17.047 -8.352 1 97 8 LYS B O 1
ATOM 667 N N . THR B 1 9 ? -7.418 -17.234 -9.375 1 96.56 9 THR B N 1
ATOM 668 C CA . THR B 1 9 ? -7.789 -18.406 -10.141 1 96.56 9 THR B CA 1
ATOM 669 C C . THR B 1 9 ? -7.41 -19.688 -9.398 1 96.56 9 THR B C 1
ATOM 671 O O . THR B 1 9 ? -7.645 -20.797 -9.883 1 96.56 9 THR B O 1
ATOM 674 N N . GLY B 1 10 ? -6.699 -19.562 -8.273 1 96 10 GLY B N 1
ATOM 675 C CA . GLY B 1 10 ? -6.332 -20.703 -7.465 1 96 10 GLY B CA 1
ATOM 676 C C . GLY B 1 10 ? -4.887 -21.125 -7.645 1 96 10 GLY B C 1
ATOM 677 O O . GLY B 1 10 ? -4.438 -22.109 -7.051 1 96 10 GLY B O 1
ATOM 678 N N . SER B 1 11 ? -4.141 -20.469 -8.469 1 95.56 11 SER B N 1
ATOM 679 C CA . SER B 1 11 ? -2.732 -20.781 -8.688 1 95.56 11 SER B CA 1
ATOM 680 C C . SER B 1 11 ? -1.869 -20.281 -7.539 1 95.56 11 SER B C 1
ATOM 682 O O . SER B 1 11 ? -2.041 -19.141 -7.074 1 95.56 11 SER B O 1
ATOM 684 N N . PRO B 1 12 ? -1.003 -21.125 -7.168 1 96.56 12 PRO B N 1
ATOM 685 C CA . PRO B 1 12 ? -0.117 -20.656 -6.098 1 96.56 12 PRO B CA 1
ATOM 686 C C . PRO B 1 12 ? 0.759 -19.484 -6.531 1 96.56 12 PRO B C 1
ATOM 688 O O . PRO B 1 12 ? 1.202 -19.422 -7.68 1 96.56 12 PRO B O 1
ATOM 691 N N . ILE B 1 13 ? 1.003 -18.5 -5.609 1 97.25 13 ILE B N 1
ATOM 692 C CA . ILE B 1 13 ? 1.864 -17.344 -5.871 1 97.25 13 ILE B CA 1
ATOM 693 C C . ILE B 1 13 ? 3.182 -17.5 -5.117 1 97.25 13 ILE B C 1
ATOM 695 O O . ILE B 1 13 ? 3.186 -17.812 -3.92 1 97.25 13 ILE B O 1
ATOM 699 N N . HIS B 1 14 ? 4.328 -17.344 -5.797 1 96.75 14 HIS B N 1
ATOM 700 C CA . HIS B 1 14 ? 5.664 -17.359 -5.211 1 96.75 14 HIS B CA 1
ATOM 701 C C . HIS B 1 14 ? 6.449 -16.109 -5.582 1 96.75 14 HIS B C 1
ATOM 703 O O . HIS B 1 14 ? 6.195 -15.492 -6.621 1 96.75 14 HIS B O 1
ATOM 709 N N . PRO B 1 15 ? 7.344 -15.695 -4.648 1 97.19 15 PRO B N 1
ATOM 710 C CA . PRO B 1 15 ? 8.25 -14.625 -5.082 1 97.19 15 PRO B CA 1
ATOM 711 C C . PRO B 1 15 ? 8.906 -14.914 -6.43 1 97.19 15 PRO B C 1
ATOM 713 O O . PRO B 1 15 ? 9.297 -16.062 -6.699 1 97.19 15 PRO B O 1
ATOM 716 N N . GLY B 1 16 ? 8.945 -13.984 -7.27 1 97 16 GLY B N 1
ATOM 717 C CA . GLY B 1 16 ? 9.5 -14.164 -8.602 1 97 16 GLY B CA 1
ATOM 718 C C . GLY B 1 16 ? 8.43 -14.336 -9.672 1 97 16 GLY B C 1
ATOM 719 O O . GLY B 1 16 ? 8.703 -14.172 -10.859 1 97 16 GLY B O 1
ATOM 720 N N . ASP B 1 17 ? 7.242 -14.695 -9.25 1 96.56 17 ASP B N 1
ATOM 721 C CA . ASP B 1 17 ? 6.145 -14.852 -10.203 1 96.56 17 ASP B CA 1
ATOM 722 C C . ASP B 1 17 ? 5.695 -13.5 -10.75 1 96.56 17 ASP B C 1
ATOM 724 O O . ASP B 1 17 ? 5.777 -12.484 -10.062 1 96.56 17 ASP B O 1
ATOM 728 N N . HIS B 1 18 ? 5.227 -13.5 -12.016 1 97.88 18 HIS B N 1
ATOM 729 C CA . HIS B 1 18 ? 4.582 -12.32 -12.586 1 97.88 18 HIS B CA 1
ATOM 730 C C . HIS B 1 18 ? 3.08 -12.328 -12.32 1 97.88 18 HIS B C 1
ATOM 732 O O . HIS B 1 18 ? 2.408 -13.336 -12.547 1 97.88 18 HIS B O 1
ATOM 738 N N . VAL B 1 19 ? 2.59 -11.219 -11.734 1 97.94 19 VAL B N 1
ATOM 739 C CA . VAL B 1 19 ? 1.171 -11.109 -11.406 1 97.94 19 VAL B CA 1
ATOM 740 C C . VAL B 1 19 ? 0.599 -9.836 -12.023 1 97.94 19 VAL B C 1
ATOM 742 O O . VAL B 1 19 ? 1.347 -8.922 -12.391 1 97.94 19 VAL B O 1
ATOM 745 N N . GLU B 1 20 ? -0.749 -9.82 -12.086 1 97.19 20 GLU B N 1
ATOM 746 C CA . GLU B 1 20 ? -1.456 -8.641 -12.586 1 97.19 20 GLU B CA 1
ATOM 747 C C . GLU B 1 20 ? -2.805 -8.477 -11.891 1 97.19 20 GLU B C 1
ATOM 749 O O . GLU B 1 20 ? -3.354 -9.438 -11.344 1 97.19 20 GLU B O 1
ATOM 754 N N . THR B 1 21 ? -3.271 -7.301 -11.797 1 96.12 21 THR B N 1
ATOM 755 C CA . THR B 1 21 ? -4.625 -6.957 -11.383 1 96.12 21 THR B CA 1
ATOM 756 C C . THR B 1 21 ? -5.223 -5.895 -12.297 1 96.12 21 THR B C 1
ATOM 758 O O . THR B 1 21 ? -4.512 -5.012 -12.781 1 96.12 21 THR B O 1
ATOM 761 N N . LYS B 1 22 ? -6.41 -5.992 -12.445 1 92.88 22 LYS B N 1
ATOM 762 C CA . LYS B 1 22 ? -7.102 -5.039 -13.312 1 92.88 22 LYS B CA 1
ATOM 763 C C . LYS B 1 22 ? -7.922 -4.047 -12.5 1 92.88 22 LYS B C 1
ATOM 765 O O . LYS B 1 22 ? -8.383 -4.363 -11.406 1 92.88 22 LYS B O 1
ATOM 770 N N . TYR B 1 23 ? -7.949 -2.816 -12.969 1 91.06 23 TYR B N 1
ATOM 771 C CA . TYR B 1 23 ? -8.812 -1.771 -12.43 1 91.06 23 TYR B CA 1
ATOM 772 C C . TYR B 1 23 ? -9.469 -0.978 -13.555 1 91.06 23 TYR B C 1
ATOM 774 O O . TYR B 1 23 ? -9.109 -1.129 -14.719 1 91.06 23 TYR B O 1
ATOM 782 N N . ARG B 1 24 ? -10.516 -0.206 -13.211 1 88 24 ARG B N 1
ATOM 783 C CA . ARG B 1 24 ? -11.172 0.615 -14.227 1 88 24 ARG B CA 1
ATOM 784 C C . ARG B 1 24 ? -10.18 1.581 -14.867 1 88 24 ARG B C 1
ATOM 786 O O . ARG B 1 24 ? -9.594 2.426 -14.188 1 88 24 ARG B O 1
ATOM 793 N N . GLY B 1 25 ? -9.836 1.302 -16.094 1 86.69 25 GLY B N 1
ATOM 794 C CA . GLY B 1 25 ? -8.977 2.219 -16.812 1 86.69 25 GLY B CA 1
ATOM 795 C C . GLY B 1 25 ? -7.594 1.657 -17.078 1 86.69 25 GLY B C 1
ATOM 796 O O . GLY B 1 25 ? -6.762 2.311 -17.719 1 86.69 25 GLY B O 1
ATOM 797 N N . GLY B 1 26 ? -7.363 0.472 -16.516 1 92.88 26 GLY B N 1
ATOM 798 C CA . GLY B 1 26 ? -6.062 -0.104 -16.828 1 92.88 26 GLY B CA 1
ATOM 799 C C . GLY B 1 26 ? -5.75 -1.34 -16 1 92.88 26 GLY B C 1
ATOM 800 O O . GLY B 1 26 ? -6.656 -2.084 -15.625 1 92.88 26 GLY B O 1
ATOM 801 N N . LYS B 1 27 ? -4.578 -1.737 -15.984 1 93.06 27 LYS B N 1
ATOM 802 C CA . LYS B 1 27 ? -4.094 -2.871 -15.203 1 93.06 27 LYS B CA 1
ATOM 803 C C . LYS B 1 27 ? -2.744 -2.561 -14.562 1 93.06 27 LYS B C 1
ATOM 805 O O . LYS B 1 27 ? -2.037 -1.651 -15 1 93.06 27 LYS B O 1
ATOM 810 N N . ARG B 1 28 ? -2.461 -3.301 -13.609 1 93.81 28 ARG B N 1
ATOM 811 C CA . ARG B 1 28 ? -1.157 -3.271 -12.953 1 93.81 28 ARG B CA 1
ATOM 812 C C . ARG B 1 28 ? -0.521 -4.656 -12.938 1 93.81 28 ARG B C 1
ATOM 814 O O . ARG B 1 28 ? -1.194 -5.652 -12.664 1 93.81 28 ARG B O 1
ATOM 821 N N . GLU B 1 29 ? 0.789 -4.629 -13.258 1 96.88 29 GLU B N 1
ATOM 822 C CA . GLU B 1 29 ? 1.468 -5.918 -13.305 1 96.88 29 GLU B CA 1
ATOM 823 C C . GLU B 1 29 ? 2.934 -5.785 -12.906 1 96.88 29 GLU B C 1
ATOM 825 O O . GLU B 1 29 ? 3.512 -4.703 -13 1 96.88 29 GLU B O 1
ATOM 830 N N . GLY B 1 30 ? 3.465 -6.879 -12.477 1 97.19 30 GLY B N 1
ATOM 831 C CA . GLY B 1 30 ? 4.867 -6.898 -12.086 1 97.19 30 GLY B CA 1
ATOM 832 C C . GLY B 1 30 ? 5.289 -8.203 -11.438 1 97.19 30 GLY B C 1
ATOM 833 O O . GLY B 1 30 ? 4.512 -9.156 -11.383 1 97.19 30 GLY B O 1
ATOM 834 N N . LYS B 1 31 ? 6.508 -8.219 -11.016 1 97.19 31 LYS B N 1
ATOM 835 C CA . LYS B 1 31 ? 7.098 -9.406 -10.414 1 97.19 31 LYS B CA 1
ATOM 836 C C . LYS B 1 31 ? 6.984 -9.367 -8.891 1 97.19 31 LYS B C 1
ATOM 838 O O . LYS B 1 31 ? 7.289 -8.344 -8.273 1 97.19 31 LYS B O 1
ATOM 843 N N . VAL B 1 32 ? 6.586 -10.477 -8.344 1 97.94 32 VAL B N 1
ATOM 844 C CA . VAL B 1 32 ? 6.402 -10.57 -6.898 1 97.94 32 VAL B CA 1
ATOM 845 C C . VAL B 1 32 ? 7.762 -10.5 -6.203 1 97.94 32 VAL B C 1
ATOM 847 O O . VAL B 1 32 ? 8.664 -11.273 -6.516 1 97.94 32 VAL B O 1
ATOM 850 N N . GLU B 1 33 ? 7.836 -9.562 -5.34 1 97.75 33 GLU B N 1
ATOM 851 C CA . GLU B 1 33 ? 9.039 -9.445 -4.52 1 97.75 33 GLU B CA 1
ATOM 852 C C . GLU B 1 33 ? 8.938 -10.305 -3.262 1 97.75 33 GLU B C 1
ATOM 854 O O . GLU B 1 33 ? 9.859 -11.055 -2.939 1 97.75 33 GLU B O 1
ATOM 859 N N . LYS B 1 34 ? 7.754 -10.195 -2.631 1 97.44 34 LYS B N 1
ATOM 860 C CA . LYS B 1 34 ? 7.598 -10.805 -1.314 1 97.44 34 LYS B CA 1
ATOM 861 C C . LYS B 1 34 ? 6.129 -11.094 -1.012 1 97.44 34 LYS B C 1
ATOM 863 O O . LYS B 1 34 ? 5.238 -10.391 -1.499 1 97.44 34 LYS B O 1
ATOM 868 N N . ILE B 1 35 ? 5.988 -12.055 -0.186 1 98.31 35 ILE B N 1
ATOM 869 C CA . ILE B 1 35 ? 4.664 -12.367 0.345 1 98.31 35 ILE B CA 1
ATOM 870 C C . ILE B 1 35 ? 4.66 -12.172 1.859 1 98.31 35 ILE B C 1
ATOM 872 O O . ILE B 1 35 ? 5.445 -12.797 2.576 1 98.31 35 ILE B O 1
ATOM 876 N N . VAL B 1 36 ? 3.789 -11.336 2.262 1 97.69 36 VAL B N 1
ATOM 877 C CA . VAL B 1 36 ? 3.686 -11.016 3.682 1 97.69 36 VAL B CA 1
ATOM 878 C C . VAL B 1 36 ? 2.566 -11.844 4.316 1 97.69 36 VAL B C 1
ATOM 880 O O . VAL B 1 36 ? 1.407 -11.742 3.908 1 97.69 36 VAL B O 1
ATOM 883 N N . LEU B 1 37 ? 2.889 -12.625 5.379 1 97.75 37 LEU B N 1
ATOM 884 C CA . LEU B 1 37 ? 1.91 -13.57 5.902 1 97.75 37 LEU B CA 1
ATOM 885 C C . LEU B 1 37 ? 1.542 -13.234 7.344 1 97.75 37 LEU B C 1
ATOM 887 O O . LEU B 1 37 ? 0.466 -13.609 7.816 1 97.75 37 LEU B O 1
ATOM 891 N N . SER B 1 38 ? 2.422 -12.609 7.992 1 95.94 38 SER B N 1
ATOM 892 C CA . SER B 1 38 ? 2.178 -12.375 9.414 1 95.94 38 SER B CA 1
ATOM 893 C C . SER B 1 38 ? 2.012 -10.883 9.703 1 95.94 38 SER B C 1
ATOM 895 O O . SER B 1 38 ? 2.439 -10.039 8.922 1 95.94 38 SER B O 1
ATOM 897 N N . LYS B 1 39 ? 1.417 -10.547 10.812 1 94.06 39 LYS B N 1
ATOM 898 C CA . LYS B 1 39 ? 1.246 -9.172 11.258 1 94.06 39 LYS B CA 1
ATOM 899 C C . LYS B 1 39 ? 2.592 -8.516 11.562 1 94.06 39 LYS B C 1
ATOM 901 O O . LYS B 1 39 ? 2.783 -7.328 11.305 1 94.06 39 LYS B O 1
ATOM 906 N N . GLU B 1 40 ? 3.473 -9.305 12.125 1 93.31 40 GLU B N 1
ATOM 907 C CA . GLU B 1 40 ? 4.801 -8.789 12.43 1 93.31 40 GLU B CA 1
ATOM 908 C C . GLU B 1 40 ? 5.531 -8.352 11.164 1 93.31 40 GLU B C 1
ATOM 910 O O . GLU B 1 40 ? 6.086 -7.254 11.109 1 93.31 40 GLU B O 1
ATOM 915 N N . GLU B 1 41 ? 5.484 -9.25 10.195 1 94 41 GLU B N 1
ATOM 916 C CA . GLU B 1 41 ? 6.098 -8.93 8.906 1 94 41 GLU B CA 1
ATOM 917 C C . GLU B 1 41 ? 5.418 -7.73 8.258 1 94 41 GLU B C 1
ATOM 919 O O . GLU B 1 41 ? 6.078 -6.895 7.637 1 94 41 GLU B O 1
ATOM 924 N N . ALA B 1 42 ? 4.094 -7.656 8.375 1 94.69 42 ALA B N 1
ATOM 925 C CA . ALA B 1 42 ? 3.318 -6.543 7.832 1 94.69 42 ALA B CA 1
ATOM 926 C C . ALA B 1 42 ? 3.773 -5.215 8.43 1 94.69 42 ALA B C 1
ATOM 928 O O . ALA B 1 42 ? 3.877 -4.211 7.715 1 94.69 42 ALA B O 1
ATOM 929 N N . GLY B 1 43 ? 3.982 -5.141 9.703 1 90.88 43 GLY B N 1
ATOM 930 C CA . GLY B 1 43 ? 4.516 -3.955 10.352 1 90.88 43 GLY B CA 1
ATOM 931 C C . GLY B 1 43 ? 5.871 -3.539 9.805 1 90.88 43 GLY B C 1
ATOM 932 O O . GLY B 1 43 ? 6.094 -2.363 9.508 1 90.88 43 GLY B O 1
ATOM 933 N N . LYS B 1 44 ? 6.688 -4.527 9.609 1 91.44 44 LYS B N 1
ATOM 934 C CA . LYS B 1 44 ? 8.031 -4.27 9.102 1 91.44 44 LYS B CA 1
ATOM 935 C C . LYS B 1 44 ? 7.988 -3.785 7.656 1 91.44 44 LYS B C 1
ATOM 937 O O . LYS B 1 44 ? 8.773 -2.926 7.258 1 91.44 44 LYS B O 1
ATOM 942 N N . GLU B 1 45 ? 7.016 -4.297 6.902 1 94.38 45 GLU B N 1
ATOM 943 C CA . GLU B 1 45 ? 6.918 -3.994 5.48 1 94.38 45 GLU B CA 1
ATOM 944 C C . GLU B 1 45 ? 6.031 -2.777 5.234 1 94.38 45 GLU B C 1
ATOM 946 O O . GLU B 1 45 ? 5.965 -2.266 4.113 1 94.38 45 GLU B O 1
ATOM 951 N N . GLY B 1 46 ? 5.273 -2.367 6.246 1 92.81 46 GLY B N 1
ATOM 952 C CA . GLY B 1 46 ? 4.418 -1.195 6.133 1 92.81 46 GLY B CA 1
ATOM 953 C C . GLY B 1 46 ? 3.113 -1.475 5.414 1 92.81 46 GLY B C 1
ATOM 954 O O . GLY B 1 46 ? 2.59 -0.61 4.707 1 92.81 46 GLY B O 1
ATOM 955 N N . VAL B 1 47 ? 2.641 -2.69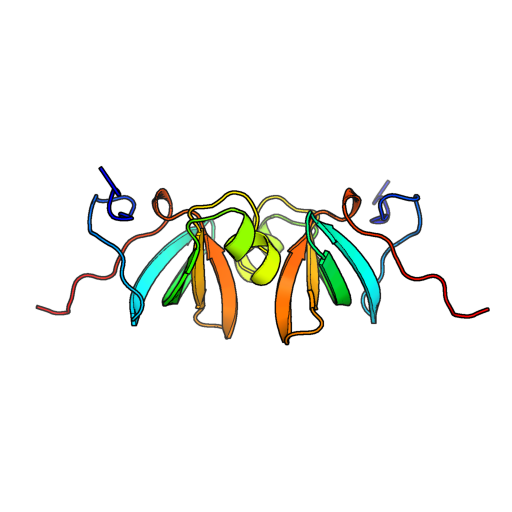5 5.484 1 94.81 47 VAL B N 1
ATOM 956 C CA . VAL B 1 47 ? 1.35 -3.051 4.902 1 94.81 47 VAL B CA 1
ATOM 957 C C . VAL B 1 47 ? 0.401 -3.521 6.004 1 94.81 47 VAL B C 1
ATOM 959 O O . VAL B 1 47 ? 0.826 -3.771 7.133 1 94.81 47 VAL B O 1
ATOM 962 N N . LYS B 1 48 ? -0.858 -3.51 5.57 1 90.69 48 LYS B N 1
ATOM 963 C CA . LYS B 1 48 ? -1.862 -3.891 6.559 1 90.69 48 LYS B CA 1
ATOM 964 C C . LYS B 1 48 ? -2.621 -5.141 6.121 1 90.69 48 LYS B C 1
ATOM 966 O O . LYS B 1 48 ? -2.719 -5.426 4.926 1 90.69 48 LYS B O 1
ATOM 971 N N . ASN B 1 49 ? -2.996 -5.934 7.121 1 93.75 49 ASN B N 1
ATOM 972 C CA . ASN B 1 49 ? -3.934 -7.035 6.93 1 93.75 49 ASN B CA 1
ATOM 973 C C . ASN B 1 49 ? -3.342 -8.125 6.047 1 93.75 49 ASN B C 1
ATOM 975 O O . ASN B 1 49 ? -3.865 -8.414 4.969 1 93.75 49 ASN B O 1
ATOM 979 N N . PRO B 1 50 ? -2.355 -8.836 6.48 1 96.81 50 PRO B N 1
ATOM 980 C CA . PRO B 1 50 ? -1.838 -9.969 5.711 1 96.81 50 PRO B CA 1
ATOM 981 C C . PRO B 1 50 ? -2.881 -11.07 5.504 1 96.81 50 PRO B C 1
ATOM 983 O O . PRO B 1 50 ? -3.807 -11.203 6.309 1 96.81 50 PRO B O 1
ATOM 986 N N . PRO B 1 51 ? -2.836 -11.867 4.492 1 98.19 51 PRO B N 1
ATOM 987 C CA . PRO B 1 51 ? -1.711 -11.977 3.561 1 98.19 51 PRO B CA 1
ATOM 988 C C . PRO B 1 51 ? -1.701 -10.867 2.514 1 98.19 51 PRO B C 1
ATOM 990 O O . PRO B 1 51 ? -2.764 -10.406 2.088 1 98.19 51 PRO B O 1
ATOM 993 N N . LYS B 1 52 ? -0.497 -10.32 2.139 1 97.75 52 LYS B N 1
ATOM 994 C CA . LYS B 1 52 ? -0.292 -9.352 1.063 1 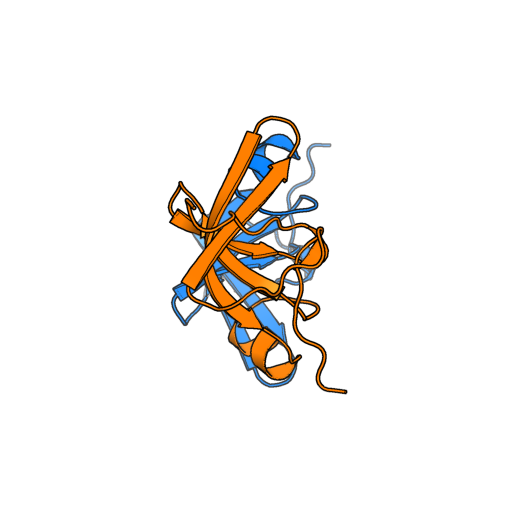97.75 52 LYS B CA 1
ATOM 995 C C . LYS B 1 52 ? 0.825 -9.805 0.125 1 97.75 52 LYS B C 1
ATOM 997 O O . LYS B 1 52 ? 1.832 -10.352 0.572 1 97.75 52 LYS B O 1
ATOM 1002 N N . VAL B 1 53 ? 0.652 -9.602 -1.117 1 98.31 53 VAL B N 1
ATOM 1003 C CA . VAL B 1 53 ? 1.688 -9.789 -2.129 1 98.31 53 VAL B CA 1
ATOM 1004 C C . VAL B 1 53 ? 2.297 -8.438 -2.498 1 98.31 53 VAL B C 1
ATOM 1006 O O . VAL B 1 53 ? 1.59 -7.531 -2.943 1 98.31 53 VAL B O 1
ATOM 1009 N N . ILE B 1 54 ? 3.561 -8.297 -2.248 1 98.31 54 ILE B N 1
ATOM 1010 C CA . ILE B 1 54 ? 4.277 -7.078 -2.604 1 98.31 54 ILE B CA 1
ATOM 1011 C C . ILE B 1 54 ? 4.977 -7.262 -3.949 1 98.31 54 ILE B C 1
ATOM 1013 O O . ILE B 1 54 ? 5.695 -8.242 -4.152 1 98.31 54 ILE B O 1
ATOM 1017 N N . TYR B 1 55 ? 4.781 -6.348 -4.859 1 97.81 55 TYR B N 1
ATOM 1018 C CA . TYR B 1 55 ? 5.434 -6.352 -6.164 1 97.81 55 TYR B CA 1
ATOM 1019 C C . TYR B 1 55 ? 5.633 -4.93 -6.68 1 97.81 55 TYR B C 1
ATOM 1021 O O . TYR B 1 55 ? 5.105 -3.977 -6.102 1 97.81 55 TYR B O 1
ATOM 1029 N N . HIS B 1 56 ? 6.516 -4.82 -7.641 1 96.31 56 HIS B N 1
ATOM 1030 C CA . HIS B 1 56 ? 6.723 -3.545 -8.32 1 96.31 56 HIS B CA 1
ATOM 1031 C C . HIS B 1 56 ? 6.016 -3.52 -9.672 1 96.31 56 HIS B C 1
ATOM 1033 O O . HIS B 1 56 ? 6.285 -4.355 -10.531 1 96.31 56 HIS B O 1
ATOM 1039 N N . ASP B 1 57 ? 5.121 -2.512 -9.75 1 95.56 57 ASP B N 1
ATOM 1040 C CA . ASP B 1 57 ? 4.332 -2.508 -10.977 1 95.56 57 ASP B CA 1
ATOM 1041 C C . ASP B 1 57 ? 5.152 -1.975 -12.156 1 95.56 57 ASP B C 1
ATOM 1043 O O . ASP B 1 57 ? 6.348 -1.717 -12.016 1 95.56 57 ASP B O 1
ATOM 1047 N N . GLN B 1 58 ? 4.52 -1.848 -13.367 1 94.88 58 GLN B N 1
ATOM 1048 C CA . GLN B 1 58 ? 5.176 -1.501 -14.625 1 94.88 58 GLN B CA 1
ATOM 1049 C C . GLN B 1 58 ? 5.738 -0.081 -14.578 1 94.88 58 GLN B C 1
ATOM 1051 O O . GLN B 1 58 ? 6.555 0.297 -15.422 1 94.88 58 GLN B O 1
ATOM 1056 N N . HIS B 1 59 ? 5.32 0.68 -13.578 1 92.75 59 HIS B N 1
ATOM 1057 C CA . HIS B 1 59 ? 5.797 2.051 -13.438 1 92.75 59 HIS B CA 1
ATOM 1058 C C . HIS B 1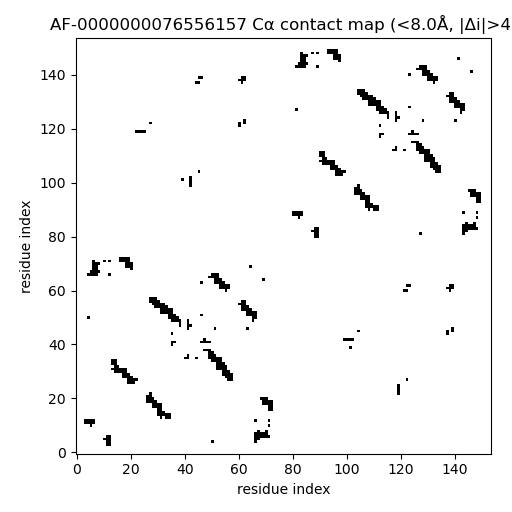 59 ? 6.832 2.166 -12.328 1 92.75 59 HIS B C 1
ATOM 1060 O O . HIS B 1 59 ? 7.27 3.27 -11.984 1 92.75 59 HIS B O 1
ATOM 1066 N N . GLY B 1 60 ? 7.078 1.045 -11.641 1 92.75 60 GLY B N 1
ATOM 1067 C CA . GLY B 1 60 ? 8.086 1.022 -10.594 1 92.75 60 GLY B CA 1
ATOM 1068 C C . GLY B 1 60 ? 7.512 1.254 -9.211 1 92.75 60 GLY B C 1
ATOM 1069 O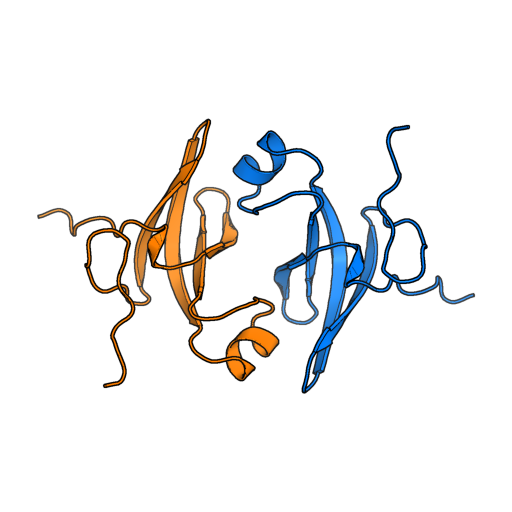 O . GLY B 1 60 ? 8.25 1.316 -8.227 1 92.75 60 GLY B O 1
ATOM 1070 N N . HIS B 1 61 ? 6.273 1.346 -9.109 1 93.12 61 HIS B N 1
ATOM 1071 C CA . HIS B 1 61 ? 5.645 1.568 -7.809 1 93.12 61 HIS B CA 1
ATOM 1072 C C . HIS B 1 61 ? 5.605 0.285 -6.988 1 93.12 61 HIS B C 1
ATOM 1074 O O . HIS B 1 61 ? 5.219 -0.771 -7.496 1 93.12 61 HIS B O 1
ATOM 1080 N N . ARG B 1 62 ? 6.105 0.36 -5.746 1 95.25 62 ARG B N 1
ATOM 1081 C CA . ARG B 1 62 ? 5.883 -0.728 -4.801 1 95.25 62 ARG B CA 1
ATOM 1082 C C . ARG B 1 62 ? 4.422 -0.783 -4.363 1 95.25 62 ARG B C 1
ATOM 1084 O O . ARG B 1 62 ? 3.9 0.184 -3.805 1 95.25 62 ARG B O 1
ATOM 1091 N N . VAL B 1 63 ? 3.785 -1.943 -4.617 1 96.69 63 VAL B N 1
ATOM 1092 C CA . VAL B 1 63 ? 2.371 -2.076 -4.281 1 96.69 63 VAL B CA 1
ATOM 1093 C C . VAL B 1 63 ? 2.145 -3.361 -3.49 1 96.69 63 VAL B C 1
ATOM 1095 O O . VAL B 1 63 ? 2.934 -4.305 -3.586 1 96.69 63 VAL B O 1
ATOM 1098 N N . ALA B 1 64 ? 1.151 -3.225 -2.715 1 96.94 64 ALA B N 1
ATOM 1099 C CA . ALA B 1 64 ? 0.75 -4.371 -1.903 1 96.94 64 ALA B CA 1
ATOM 1100 C C . ALA B 1 64 ? -0.719 -4.715 -2.127 1 96.94 64 ALA B C 1
ATOM 1102 O O . ALA B 1 64 ? -1.602 -3.891 -1.871 1 96.94 64 ALA B O 1
ATOM 1103 N N . HIS B 1 65 ? -0.95 -5.98 -2.576 1 97.06 65 HIS B N 1
ATOM 1104 C CA . HIS B 1 65 ? -2.314 -6.391 -2.895 1 97.06 65 HIS B CA 1
ATOM 1105 C C . HIS B 1 65 ? -2.676 -7.695 -2.197 1 97.06 65 HIS B C 1
ATOM 1107 O O . HIS B 1 65 ? -1.798 -8.516 -1.906 1 97.06 65 HIS B O 1
ATOM 1113 N N . ASN B 1 66 ? -4.012 -7.809 -1.974 1 96.69 66 ASN B N 1
ATOM 1114 C CA . ASN B 1 66 ? -4.5 -9.133 -1.603 1 96.69 66 ASN B CA 1
ATOM 1115 C C . ASN B 1 66 ? -4.242 -10.156 -2.709 1 96.69 66 ASN B C 1
ATOM 1117 O O . ASN B 1 66 ? -4.438 -9.859 -3.889 1 96.69 66 ASN B O 1
ATOM 1121 N N . PRO B 1 67 ? -3.855 -11.336 -2.312 1 97.88 67 PRO B N 1
ATOM 1122 C CA . PRO B 1 67 ? -3.564 -12.336 -3.34 1 97.88 67 PRO B CA 1
ATOM 1123 C C . PRO B 1 67 ? -4.77 -12.641 -4.227 1 97.88 67 PRO B C 1
ATOM 1125 O O . PRO B 1 67 ? -4.613 -12.875 -5.426 1 97.88 67 PRO B O 1
ATOM 1128 N N . GLN B 1 68 ? -5.926 -12.57 -3.639 1 96.88 68 GLN B N 1
ATOM 1129 C CA . GLN B 1 68 ? -7.141 -12.969 -4.348 1 96.88 68 GLN B CA 1
ATOM 1130 C C . GLN B 1 68 ? -7.551 -11.914 -5.371 1 96.88 68 GLN B C 1
ATOM 1132 O O . GLN B 1 68 ? -8.492 -12.117 -6.141 1 96.88 68 GLN B O 1
ATOM 1137 N N . THR B 1 69 ? -6.871 -10.805 -5.449 1 96.25 69 THR B N 1
ATOM 1138 C CA . THR B 1 69 ? -7.152 -9.797 -6.469 1 96.25 69 THR B CA 1
ATOM 1139 C C . THR B 1 69 ? -6.168 -9.914 -7.625 1 96.25 69 THR B C 1
ATOM 1141 O O . THR B 1 69 ? -6.27 -9.18 -8.609 1 96.25 69 THR B O 1
ATOM 1144 N N . LEU B 1 70 ? -5.25 -10.805 -7.453 1 97.62 70 LEU B N 1
ATOM 1145 C CA . LEU B 1 70 ? -4.172 -10.93 -8.43 1 97.62 70 LEU B CA 1
ATOM 1146 C C . LEU B 1 70 ? -4.375 -12.148 -9.32 1 97.62 70 LEU B C 1
ATOM 1148 O O . LEU B 1 70 ? -5.008 -13.125 -8.906 1 97.62 70 LEU B O 1
ATOM 1152 N N . THR B 1 71 ? -3.857 -12.039 -10.539 1 97.25 71 THR B N 1
ATOM 1153 C CA . THR B 1 71 ? -3.736 -13.172 -11.445 1 97.25 71 THR B CA 1
ATOM 1154 C C . THR B 1 71 ? -2.275 -13.422 -11.805 1 97.25 71 THR B C 1
ATOM 1156 O O . THR B 1 71 ? -1.548 -12.5 -12.164 1 97.25 71 THR B O 1
ATOM 1159 N N . LYS B 1 72 ? -1.866 -14.57 -11.484 1 95.56 72 LYS B N 1
ATOM 1160 C CA . LYS B 1 72 ? -0.524 -14.969 -11.891 1 95.56 72 LYS B CA 1
ATOM 1161 C C . LYS B 1 72 ? -0.471 -15.266 -13.391 1 95.56 72 LYS B C 1
ATOM 1163 O O . LYS B 1 72 ? -1.334 -15.977 -13.922 1 95.56 72 LYS B O 1
ATOM 1168 N N . ASP B 1 73 ? 0.55 -14.477 -14.008 1 87.25 73 ASP B N 1
ATOM 1169 C CA . ASP B 1 73 ? 0.728 -14.789 -15.422 1 87.25 73 ASP B CA 1
ATOM 1170 C C . ASP B 1 73 ? 1.219 -16.219 -15.609 1 87.25 73 ASP B C 1
ATOM 1172 O O . ASP B 1 73 ? 1.978 -16.734 -14.781 1 87.25 73 ASP B O 1
ATOM 1176 N N . LYS B 1 74 ? 0.514 -17.016 -16.484 1 68.94 74 LYS B N 1
ATOM 1177 C CA . LYS B 1 74 ? 0.913 -18.391 -16.797 1 68.94 74 LYS B CA 1
ATOM 1178 C C . LYS B 1 74 ? 2.264 -18.422 -17.5 1 68.94 74 LYS B C 1
ATOM 1180 O O . LYS B 1 74 ? 2.596 -17.5 -18.25 1 68.94 74 LYS B O 1
ATOM 1185 N N . PRO B 1 75 ? 3.273 -19.234 -16.906 1 55.72 75 PRO B N 1
ATOM 1186 C CA . PRO B 1 75 ? 4.492 -19.453 -17.688 1 55.72 75 PRO B CA 1
ATOM 1187 C C . PRO B 1 75 ? 4.219 -19.594 -19.188 1 55.72 75 PRO B C 1
ATOM 1189 O O . PRO B 1 75 ? 3.139 -20.031 -19.578 1 55.72 75 PRO B O 1
ATOM 1192 N N . ASP B 1 76 ? 4.688 -18.516 -20.047 1 43.84 76 ASP B N 1
ATOM 1193 C CA . ASP B 1 76 ? 4.66 -18.875 -21.453 1 43.84 76 ASP B CA 1
ATOM 1194 C C . ASP B 1 76 ? 4.816 -20.391 -21.641 1 43.84 76 ASP B C 1
ATOM 1196 O O . ASP B 1 76 ? 5.785 -20.984 -21.156 1 43.84 76 ASP B O 1
ATOM 1200 N N . GLU B 1 77 ? 3.785 -21.281 -21.656 1 33.88 77 GLU B N 1
ATOM 1201 C CA . GLU B 1 77 ? 4.082 -22.531 -22.344 1 33.88 77 GLU B CA 1
ATOM 1202 C C . GLU B 1 77 ? 4.844 -22.281 -23.641 1 33.88 77 GLU B C 1
ATOM 1204 O O . GLU B 1 77 ? 4.625 -21.281 -24.312 1 33.88 77 GLU B O 1
#

Sequence (154 aa):
MSGEVRDKTGSPIHPGDHVETKYRGGKREGKVEKIVLSKEEAGKEGVKNPPKVIYHDQHGHRVAHNPQTLTKDKPDEMSGEVRDKTGSPIHPGDHVETKYRGGKREGKVEKIVLSKEEAGKEGVKNPPKVIYHDQHGHRVAHNPQTLTKDKPDE

Radius of gyration: 16.39 Å; Cα contacts (8 Å, |Δi|>4): 325; chains: 2; bounding box: 30×52×40 Å

Solvent-accessible surface area (backbone atoms only — not comparable to full-atom values): 8756 Å² total; per-residue (Å²): 128,87,71,75,54,33,22,56,85,62,48,75,65,53,66,67,39,44,34,31,33,75,52,97,89,50,68,44,34,31,42,29,67,41,72,33,69,38,68,69,53,18,59,76,68,57,51,77,75,55,54,30,38,30,27,38,32,85,85,64,45,60,32,71,38,52,39,62,63,25,41,65,61,70,73,84,124,129,87,71,74,55,32,22,57,87,62,48,75,65,52,66,67,38,43,35,33,35,75,50,96,92,52,68,45,36,32,42,28,67,41,74,35,70,40,68,70,54,18,60,76,66,57,52,76,75,54,55,30,39,30,27,36,32,87,84,64,45,60,32,71,40,52,40,61,62,25,39,66,60,70,73,84,121

Organism: NCBI:txid1051890

InterPro domains:
  IPR021331 Hypervirulence associated protein, TUDOR domain [PF11160] (16-70)